Protein AF-A0AAW0LFK7-F1 (afdb_monomer)

Foldseek 3Di:
DDDDDPPDVVVVVVVVVVVVVVVVVPPDDDDDDDDPPPPPVVVVVVVVVVVPDDPPPPVPDDPLLVVLVVLLVVLVVVCVVCVVVVNNVVCPVSVVSNVVSVVVNVVVVVVVVVVVVVVVVVVVPDDD

Nearest PDB structures (foldseek):
  3uo3-assembly2_B  TM=5.146E-01  e=7.789E+00  Saccharomyces cerevisiae S288C

Structure (mmCIF, N/CA/C/O backbone):
data_AF-A0AAW0LFK7-F1
#
_entry.id   AF-A0AAW0LFK7-F1
#
loop_
_atom_site.group_PDB
_atom_site.id
_atom_site.type_symbol
_atom_site.label_atom_id
_atom_site.label_alt_id
_atom_site.label_comp_id
_atom_site.label_asym_id
_atom_site.label_entity_id
_atom_site.label_seq_id
_atom_site.pdbx_PDB_ins_code
_atom_site.Cartn_x
_atom_site.Cartn_y
_atom_site.Cartn_z
_atom_site.occupancy
_atom_site.B_iso_or_equiv
_atom_site.auth_seq_id
_atom_site.auth_comp_id
_atom_site.auth_asym_id
_atom_site.auth_atom_id
_atom_site.pdbx_PDB_model_num
ATOM 1 N N . MET A 1 1 ? 0.705 23.067 39.115 1.00 35.09 1 MET A N 1
ATOM 2 C CA . MET A 1 1 ? -0.749 22.837 38.925 1.00 35.09 1 MET A CA 1
ATOM 3 C C . MET A 1 1 ? -1.259 24.019 38.108 1.00 35.09 1 MET A C 1
ATOM 5 O O . MET A 1 1 ? -0.957 25.127 38.509 1.00 35.09 1 MET A O 1
ATOM 9 N N . SER A 1 2 ? -1.895 23.924 36.944 1.00 34.81 2 SER A N 1
ATOM 10 C CA . SER A 1 2 ? -2.631 22.846 36.279 1.00 34.81 2 SER A CA 1
ATOM 11 C C . SER A 1 2 ? -2.450 22.945 34.754 1.00 34.81 2 SER A C 1
ATOM 13 O O . SER A 1 2 ? -2.241 24.034 34.227 1.00 34.81 2 SER A O 1
ATOM 15 N N . LEU A 1 3 ? -2.557 21.790 34.091 1.00 41.12 3 LEU A N 1
ATOM 16 C CA . LEU A 1 3 ? -2.696 21.575 32.648 1.00 41.12 3 LEU A CA 1
ATOM 17 C C . LEU A 1 3 ? -3.833 22.409 32.034 1.00 41.12 3 LEU A C 1
ATOM 19 O O . LEU A 1 3 ? -4.923 22.473 32.601 1.00 41.12 3 LEU A O 1
ATOM 23 N N . GLY A 1 4 ? -3.630 22.880 30.806 1.00 37.81 4 GLY A N 1
ATOM 24 C CA . GLY A 1 4 ? -4.703 23.141 29.846 1.00 37.81 4 GLY A CA 1
ATOM 25 C C . GLY A 1 4 ? -4.133 23.134 28.426 1.00 37.81 4 GLY A C 1
ATOM 26 O O . GLY A 1 4 ? -3.025 23.607 28.217 1.00 37.81 4 GLY A O 1
ATOM 27 N N . SER A 1 5 ? -4.766 22.590 27.394 1.00 42.94 5 SER A N 1
ATOM 28 C CA . SER A 1 5 ? -5.848 21.609 27.273 1.00 42.94 5 SER A CA 1
ATOM 29 C C . SER A 1 5 ? -5.813 21.172 25.805 1.00 42.94 5 SER A C 1
ATOM 31 O O . SER A 1 5 ? -5.808 22.018 24.914 1.00 42.94 5 SER A O 1
ATOM 33 N N . ASN A 1 6 ? -5.757 19.864 25.556 1.00 47.44 6 ASN A N 1
ATOM 34 C CA . ASN A 1 6 ? -5.836 19.243 24.233 1.00 47.44 6 ASN A CA 1
ATOM 35 C C . ASN A 1 6 ? -7.253 19.463 23.665 1.00 47.44 6 ASN A C 1
ATOM 37 O O . ASN A 1 6 ? -8.149 18.666 23.926 1.00 47.44 6 ASN A O 1
ATOM 41 N N . VAL A 1 7 ? -7.486 20.547 22.925 1.00 49.62 7 VAL A N 1
ATOM 42 C CA . VAL A 1 7 ? -8.740 20.781 22.188 1.00 49.62 7 VAL A CA 1
ATOM 43 C C . VAL A 1 7 ? -8.376 21.287 20.800 1.00 49.62 7 VAL A C 1
ATOM 45 O O . VAL A 1 7 ? -8.346 22.481 20.546 1.00 49.62 7 VAL A O 1
ATOM 48 N N . ASP A 1 8 ? -8.046 20.360 19.906 1.00 53.31 8 ASP A N 1
ATOM 49 C CA . ASP A 1 8 ? -7.965 20.665 18.468 1.00 53.31 8 ASP A CA 1
ATOM 50 C C . ASP A 1 8 ? -8.313 19.444 17.596 1.00 53.31 8 ASP A C 1
ATOM 52 O O . ASP A 1 8 ? -8.900 19.557 16.526 1.00 53.31 8 ASP A O 1
ATOM 56 N N . ARG A 1 9 ? -8.086 18.222 18.100 1.00 50.12 9 ARG A N 1
ATOM 57 C CA . ARG A 1 9 ? -8.392 16.987 17.354 1.00 50.12 9 ARG A CA 1
ATOM 58 C C . ARG A 1 9 ? -9.869 16.567 17.354 1.00 50.12 9 ARG A C 1
ATOM 60 O O . ARG A 1 9 ? -10.298 15.896 16.422 1.00 50.12 9 ARG A O 1
ATOM 67 N N . GLY A 1 10 ? -10.650 16.963 18.363 1.00 44.62 10 GLY A N 1
ATOM 68 C CA . GLY A 1 10 ? -12.080 16.620 18.458 1.00 44.62 10 GLY A CA 1
ATOM 69 C C . GLY A 1 10 ? -12.973 17.426 17.506 1.00 44.62 10 GLY A C 1
ATOM 70 O O . GLY A 1 10 ? -14.013 16.944 17.061 1.00 44.62 10 GLY A O 1
ATOM 71 N N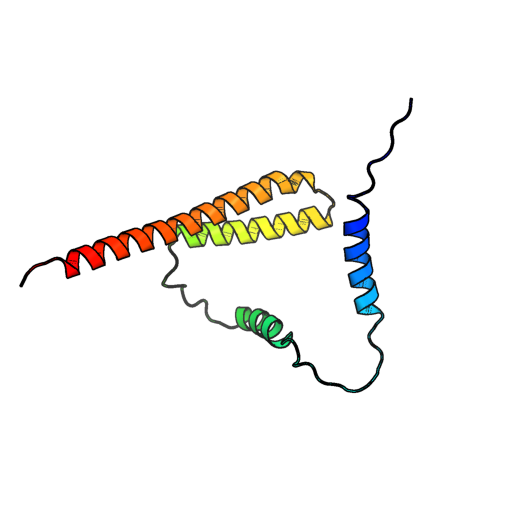 . THR A 1 11 ? -12.547 18.635 17.137 1.00 52.25 11 THR A N 1
ATOM 72 C CA . THR A 1 11 ? -13.362 19.596 16.380 1.00 52.25 11 THR A CA 1
ATOM 73 C C . THR A 1 11 ? -13.499 19.217 14.904 1.00 52.25 11 THR A C 1
ATOM 75 O O . THR A 1 11 ? -14.532 19.475 14.290 1.00 52.25 11 THR A O 1
ATOM 78 N N . SER A 1 12 ? -12.484 18.574 14.323 1.00 60.44 12 SER A N 1
ATOM 79 C CA . SER A 1 12 ? -12.485 18.184 12.905 1.00 60.44 12 SER A CA 1
ATOM 80 C C . SER A 1 12 ? -13.370 16.968 12.623 1.00 60.44 12 SER A C 1
ATOM 82 O O . SER A 1 12 ? -14.042 16.933 11.597 1.00 60.44 12 SER A O 1
ATOM 84 N N . ILE A 1 13 ? -13.431 16.004 13.549 1.00 61.50 13 ILE A N 1
ATOM 85 C CA . ILE A 1 13 ? -14.287 14.815 13.411 1.00 61.50 13 ILE A CA 1
ATOM 86 C C . ILE A 1 13 ? -15.761 15.215 13.541 1.00 61.50 13 ILE A C 1
ATOM 88 O O . ILE A 1 13 ? -16.563 14.873 12.674 1.00 61.50 13 ILE A O 1
ATOM 92 N N . LEU A 1 14 ? -16.098 16.035 14.548 1.00 66.06 14 LEU A N 1
ATOM 93 C CA . LEU A 1 14 ? -17.446 16.594 14.703 1.00 66.06 14 LEU A CA 1
ATOM 94 C C . LEU A 1 14 ? -17.863 17.440 13.491 1.00 66.06 14 LEU A C 1
ATOM 96 O O . LEU A 1 14 ? -19.023 17.396 13.098 1.00 66.06 14 LEU A O 1
ATOM 100 N N . LYS A 1 15 ? -16.928 18.159 12.852 1.00 69.38 15 LYS A N 1
ATOM 101 C CA . LYS A 1 15 ? -17.200 18.887 11.601 1.00 69.38 15 LYS A CA 1
ATOM 102 C C . LYS A 1 15 ? -17.561 17.958 10.443 1.00 69.38 15 LYS A C 1
ATOM 104 O O . LYS A 1 15 ? -18.487 18.278 9.710 1.00 69.38 15 LYS A O 1
ATOM 109 N N . ILE A 1 16 ? -16.862 16.834 10.269 1.00 67.62 16 ILE A N 1
ATOM 110 C CA . ILE A 1 16 ? -17.157 15.880 9.184 1.00 67.62 16 ILE A CA 1
ATOM 111 C C . ILE A 1 16 ? -18.519 15.210 9.412 1.00 67.62 16 ILE A C 1
ATOM 113 O O . ILE A 1 16 ? -19.310 15.127 8.476 1.00 67.62 16 ILE A O 1
ATOM 117 N N . MET A 1 17 ? -18.827 14.816 10.651 1.00 68.31 17 MET A N 1
ATOM 118 C CA . MET A 1 17 ? -20.129 14.231 11.002 1.00 68.31 17 MET A CA 1
ATOM 119 C C . MET A 1 17 ? -21.271 15.251 10.829 1.00 68.31 17 MET A C 1
ATOM 121 O O . MET A 1 17 ? -22.275 14.947 10.193 1.00 68.31 17 MET A O 1
ATOM 125 N N . LEU A 1 18 ? -21.082 16.502 11.271 1.00 69.62 18 LEU A N 1
ATOM 126 C CA . LEU A 1 18 ? -22.066 17.580 11.094 1.00 69.62 18 LEU A CA 1
ATOM 127 C C . LEU A 1 18 ? -22.281 17.958 9.617 1.00 69.62 18 LEU A C 1
ATOM 129 O O . LEU A 1 18 ? -23.392 18.320 9.233 1.00 69.62 18 LEU A O 1
ATOM 133 N N . LEU A 1 19 ? -21.242 17.880 8.777 1.00 68.56 19 LEU A N 1
ATOM 134 C CA . LEU A 1 19 ? -21.357 18.098 7.329 1.00 68.56 19 LEU A CA 1
ATOM 135 C C . LEU A 1 19 ? -22.192 17.006 6.649 1.00 68.56 19 LEU A C 1
ATOM 137 O O . LEU A 1 19 ? -22.930 17.311 5.712 1.00 68.56 19 LEU A O 1
ATOM 141 N N . GLN A 1 20 ? -22.113 15.762 7.126 1.00 62.12 20 GLN A N 1
ATOM 142 C CA . GLN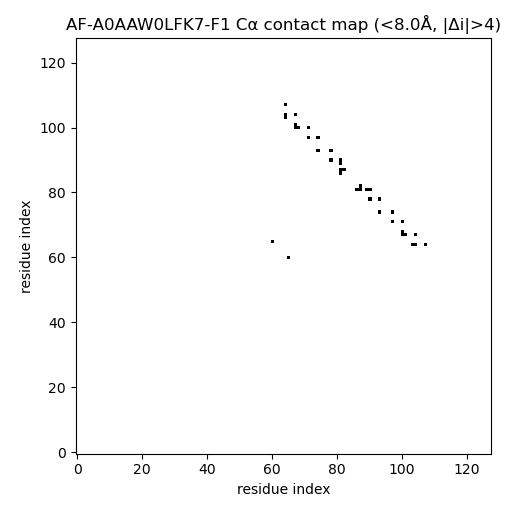 A 1 20 ? -22.958 14.674 6.631 1.00 62.12 20 GLN A CA 1
ATOM 143 C C . GLN A 1 20 ? -24.420 14.849 7.066 1.00 62.12 20 GLN A C 1
ATOM 145 O O . GLN A 1 20 ? -25.313 14.724 6.228 1.00 62.12 20 GLN A O 1
ATOM 150 N N . ASP A 1 21 ? -24.665 15.251 8.314 1.00 51.88 21 ASP A N 1
ATOM 151 C CA . ASP A 1 21 ? -26.025 15.513 8.809 1.00 51.88 21 ASP A CA 1
ATOM 152 C C . ASP A 1 21 ? -26.676 16.723 8.109 1.00 51.88 21 ASP A C 1
ATOM 154 O O . ASP A 1 21 ? -27.847 16.680 7.727 1.00 51.88 21 ASP A O 1
ATOM 158 N N . LYS A 1 22 ? -25.909 17.793 7.843 1.00 54.75 22 LYS A N 1
ATOM 159 C CA . LYS A 1 22 ? -26.397 18.979 7.110 1.00 54.75 22 LYS A CA 1
ATOM 160 C C . LYS A 1 22 ? -26.717 18.700 5.639 1.00 54.75 22 LYS A C 1
ATOM 162 O O . LYS A 1 22 ? -27.588 19.368 5.073 1.00 54.75 22 LYS A O 1
ATOM 167 N N . LEU A 1 23 ? -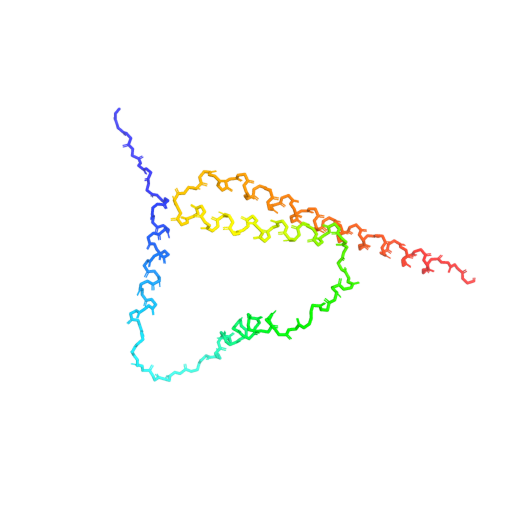26.048 17.726 5.020 1.00 51.88 23 LEU A N 1
ATOM 168 C CA . LEU A 1 23 ? -26.322 17.310 3.642 1.00 51.88 23 LEU A CA 1
ATOM 169 C C . LEU A 1 23 ? -27.662 16.563 3.533 1.00 51.88 23 LEU A C 1
ATOM 171 O O . LEU A 1 23 ? -28.385 16.748 2.556 1.00 51.88 23 LEU A O 1
ATOM 175 N N . VAL A 1 24 ? -28.014 15.773 4.552 1.00 48.41 24 VAL A N 1
ATOM 176 C CA . VAL A 1 24 ? -29.283 15.026 4.621 1.00 48.41 24 VAL A CA 1
ATOM 177 C C . VAL A 1 24 ? -30.480 15.949 4.895 1.00 48.41 24 VAL A C 1
ATOM 179 O O . VAL A 1 24 ? -31.582 15.688 4.418 1.00 48.41 24 VAL A O 1
ATOM 182 N N . GLU A 1 25 ? -30.268 17.070 5.588 1.00 41.91 25 GLU A N 1
ATOM 183 C CA . GLU A 1 25 ? -31.336 17.999 5.990 1.00 41.91 25 GLU A CA 1
ATOM 184 C C . GLU A 1 25 ? -31.699 19.055 4.916 1.00 41.91 25 GLU A C 1
ATOM 186 O O . GLU A 1 25 ? -32.785 19.630 4.947 1.00 41.91 25 GLU A O 1
ATOM 191 N N . SER A 1 26 ? -30.836 19.297 3.917 1.00 41.41 26 SER A N 1
ATOM 192 C CA . SER A 1 26 ? -30.992 20.423 2.967 1.00 41.41 26 SER A CA 1
ATOM 193 C C . SER A 1 26 ? -31.756 20.094 1.671 1.00 41.41 26 SER A C 1
ATOM 195 O O . SER A 1 26 ? -31.843 20.928 0.767 1.00 41.41 26 SER A O 1
ATOM 197 N N . SER A 1 27 ? -32.352 18.904 1.554 1.00 50.34 27 SER A N 1
ATOM 198 C CA . SER A 1 27 ? -33.189 18.537 0.402 1.00 50.34 27 SER A CA 1
ATOM 199 C C . SER A 1 27 ? -34.610 19.113 0.524 1.00 50.34 27 SER A C 1
ATOM 201 O O . SER A 1 27 ? -35.588 18.376 0.650 1.00 50.34 27 SER A O 1
ATOM 203 N N . SER A 1 28 ? -34.756 20.439 0.451 1.00 35.69 28 SER A N 1
ATOM 204 C CA . SER A 1 28 ? -36.036 21.063 0.084 1.00 35.69 28 SER A CA 1
ATOM 205 C C . SER A 1 28 ? -35.866 22.450 -0.567 1.00 35.69 28 SER A C 1
ATOM 207 O O . SER A 1 28 ? -35.621 23.451 0.087 1.00 35.69 28 SER A O 1
ATOM 209 N N . LYS A 1 29 ? -36.038 22.464 -1.901 1.00 40.59 29 LYS A N 1
ATOM 210 C CA . LYS A 1 29 ? -36.662 23.501 -2.759 1.00 40.59 29 LYS A CA 1
ATOM 211 C C . LYS A 1 29 ? -36.200 24.974 -2.622 1.00 40.59 29 LYS A C 1
ATOM 213 O O . LYS A 1 29 ? -36.681 25.643 -1.723 1.00 40.59 29 LYS A O 1
ATOM 218 N N . ILE A 1 30 ? -35.453 25.509 -3.615 1.00 31.09 30 ILE A N 1
ATOM 219 C CA . ILE A 1 30 ? -35.711 26.772 -4.386 1.00 31.09 30 ILE A CA 1
ATOM 220 C C . ILE A 1 30 ? -34.588 26.998 -5.446 1.00 31.09 30 ILE A C 1
ATOM 222 O O . ILE A 1 30 ? -33.414 26.848 -5.141 1.00 31.09 30 ILE A O 1
ATOM 226 N N . ASN A 1 31 ? -34.894 26.984 -6.751 1.00 32.97 31 ASN A N 1
ATOM 227 C CA . ASN A 1 31 ? -34.983 28.103 -7.720 1.00 32.97 31 ASN A CA 1
ATOM 228 C C . ASN A 1 31 ? -33.713 28.968 -7.989 1.00 32.97 31 ASN A C 1
ATOM 230 O O . ASN A 1 31 ? -33.383 29.847 -7.206 1.00 32.97 31 ASN A O 1
ATOM 234 N N . ILE A 1 32 ? -33.107 28.726 -9.168 1.00 49.28 32 ILE A N 1
ATOM 235 C CA . ILE A 1 32 ? -32.359 29.595 -10.119 1.00 49.28 32 ILE A CA 1
ATOM 236 C C . ILE A 1 32 ? -31.331 30.613 -9.566 1.00 49.28 32 ILE A C 1
ATOM 238 O O . ILE A 1 32 ? -31.702 31.703 -9.151 1.00 49.28 32 ILE A O 1
ATOM 242 N N . HIS A 1 33 ? -30.029 30.354 -9.771 1.00 36.72 33 HIS A N 1
ATOM 243 C CA . HIS A 1 33 ? -29.207 30.985 -10.828 1.00 36.72 33 HIS A CA 1
ATOM 244 C C . HIS A 1 33 ? -27.862 30.236 -10.996 1.00 36.72 33 HIS A C 1
ATOM 246 O O . HIS A 1 33 ? -27.405 29.539 -10.098 1.00 36.72 33 HIS A O 1
ATOM 252 N N . SER A 1 34 ? -27.294 30.325 -12.198 1.00 48.41 34 SER A N 1
ATOM 253 C CA . SER A 1 34 ? -26.318 29.426 -12.835 1.00 48.41 34 SER A CA 1
ATOM 254 C C . SER A 1 34 ? -25.013 29.119 -12.075 1.00 48.41 34 SER A C 1
ATOM 256 O O . SER A 1 34 ? -24.203 30.010 -11.837 1.00 48.41 34 SER A O 1
ATOM 258 N N . ALA A 1 35 ? -24.724 27.826 -11.900 1.00 45.44 35 ALA A N 1
ATOM 259 C CA . ALA A 1 35 ? -23.372 27.263 -11.920 1.00 45.44 35 ALA A CA 1
ATOM 260 C C . ALA A 1 35 ? -23.425 25.912 -12.670 1.00 45.44 35 ALA A C 1
ATOM 262 O O . ALA A 1 35 ? -24.413 25.189 -12.501 1.00 45.44 35 ALA A O 1
ATOM 263 N N . PRO A 1 36 ? -22.437 25.558 -13.519 1.00 48.34 36 PRO A N 1
ATOM 264 C CA . PRO A 1 36 ? -22.458 24.291 -14.247 1.00 48.34 36 PRO A CA 1
ATOM 265 C C . PRO A 1 36 ? -22.542 23.125 -13.253 1.00 48.34 36 PRO A C 1
ATOM 267 O O . PRO A 1 3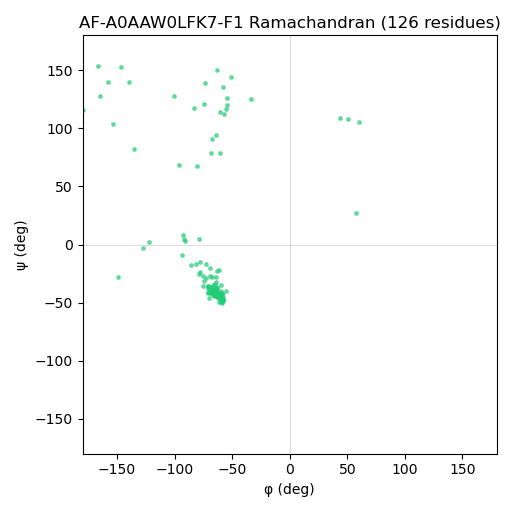6 ? -21.827 23.156 -12.247 1.00 48.34 36 PRO A O 1
ATOM 270 N N . PRO A 1 37 ? -23.388 22.107 -13.491 1.00 47.12 37 PRO A N 1
ATOM 271 C CA . PRO A 1 37 ? -23.495 20.979 -12.582 1.00 47.12 37 PRO A CA 1
ATOM 272 C C . PRO A 1 37 ? -22.136 20.283 -12.503 1.00 47.12 37 PRO A C 1
ATOM 274 O O . PRO A 1 37 ? -21.653 19.721 -13.488 1.00 47.12 37 PRO A O 1
ATOM 277 N N . LEU A 1 38 ? -21.510 20.335 -11.324 1.00 53.19 38 LEU A N 1
ATOM 278 C CA . LEU A 1 38 ? -20.373 19.486 -11.004 1.00 53.19 38 LEU A CA 1
ATOM 279 C C . LEU A 1 38 ? -20.863 18.050 -11.195 1.00 53.19 38 LEU A C 1
ATOM 281 O O . LEU A 1 38 ? -21.790 17.602 -10.522 1.00 53.19 38 LEU A O 1
ATOM 285 N N . ASN A 1 39 ? -20.312 17.392 -12.207 1.00 53.81 39 ASN A N 1
ATOM 286 C CA . ASN A 1 39 ? -20.813 16.158 -12.782 1.00 53.81 39 ASN A CA 1
ATOM 287 C C . ASN A 1 39 ? -20.664 14.986 -11.792 1.00 53.81 39 ASN A C 1
ATOM 289 O O . ASN A 1 39 ? -19.755 14.170 -11.904 1.00 53.81 39 ASN A O 1
ATOM 293 N N . ILE A 1 40 ? -21.564 14.890 -10.810 1.00 52.50 40 ILE A N 1
ATOM 294 C CA . ILE A 1 40 ? -21.687 13.733 -9.905 1.00 52.50 40 ILE A CA 1
ATOM 295 C C . ILE A 1 40 ? -22.067 12.466 -10.694 1.00 52.50 40 ILE A C 1
ATOM 297 O O . ILE A 1 40 ? -21.744 11.347 -10.284 1.00 52.50 40 ILE A O 1
ATOM 301 N N . ALA A 1 41 ? -22.662 12.630 -11.880 1.00 47.59 41 ALA A N 1
ATOM 302 C CA . ALA A 1 41 ? -22.884 11.532 -12.806 1.00 47.59 41 ALA A CA 1
ATOM 303 C C . ALA A 1 41 ? -21.574 10.999 -13.411 1.00 47.59 41 ALA A C 1
ATOM 305 O O . ALA A 1 41 ? -21.519 9.809 -13.670 1.00 47.59 41 ALA A O 1
ATOM 306 N N . ALA A 1 42 ? -20.494 11.781 -13.550 1.00 48.06 42 ALA A N 1
ATOM 307 C CA . ALA A 1 42 ? -19.206 11.266 -14.035 1.00 48.06 42 ALA A CA 1
ATOM 308 C C . ALA A 1 42 ? -18.573 10.289 -13.041 1.00 48.06 42 ALA A C 1
ATOM 310 O O . ALA A 1 42 ? -18.120 9.223 -13.445 1.00 48.06 42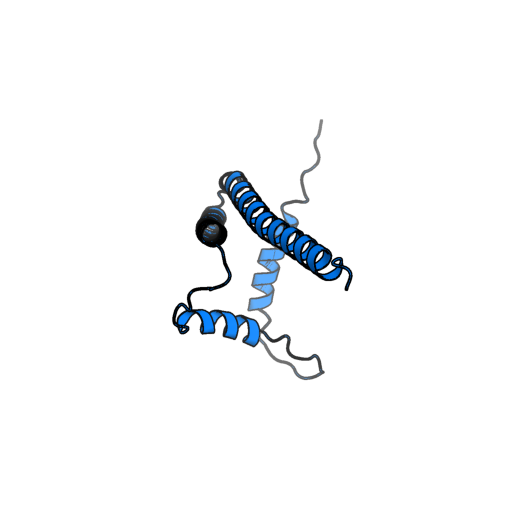 ALA A O 1
ATOM 311 N N . TYR A 1 43 ? -18.603 10.607 -11.743 1.00 52.66 43 TYR A N 1
ATOM 312 C CA . TYR A 1 43 ? -18.125 9.687 -10.707 1.00 52.66 43 TYR A CA 1
ATOM 313 C C . TYR A 1 43 ? -19.014 8.440 -10.607 1.00 52.66 43 TYR A C 1
ATOM 315 O O . TYR A 1 43 ? -18.506 7.330 -10.481 1.00 52.66 43 TYR A O 1
ATOM 323 N N . SER A 1 44 ? -20.335 8.603 -10.743 1.00 49.06 44 SER A N 1
ATOM 324 C CA . SER A 1 44 ? -21.288 7.483 -10.707 1.00 49.06 44 SER A CA 1
ATOM 325 C C . SER A 1 44 ? -21.210 6.593 -11.958 1.00 49.06 44 SER A C 1
ATOM 327 O O . SER A 1 44 ? -21.316 5.375 -11.851 1.00 49.06 44 SER A O 1
ATOM 329 N N . ILE A 1 45 ? -20.960 7.178 -13.134 1.00 50.66 45 ILE A N 1
ATOM 330 C CA . ILE A 1 45 ? -20.732 6.466 -14.402 1.00 50.66 45 ILE A CA 1
ATOM 331 C C . ILE A 1 45 ? -19.409 5.703 -14.355 1.00 50.66 45 ILE A C 1
ATOM 333 O O . ILE A 1 45 ? -19.370 4.557 -14.791 1.00 50.66 45 ILE A O 1
ATOM 337 N N . MET A 1 46 ? -18.347 6.275 -13.774 1.00 49.56 46 MET A N 1
ATOM 338 C CA . MET A 1 46 ? -17.082 5.552 -13.587 1.00 49.56 46 MET A CA 1
ATOM 339 C C . MET A 1 46 ? -17.239 4.342 -12.656 1.00 49.56 46 MET A C 1
ATOM 341 O O . MET A 1 46 ? -16.683 3.285 -12.943 1.00 49.56 46 MET A O 1
ATOM 345 N N . MET A 1 47 ? -18.034 4.463 -11.587 1.00 48.75 47 MET A N 1
ATOM 346 C CA . MET A 1 47 ? -18.290 3.353 -10.659 1.00 48.75 47 MET A CA 1
ATOM 347 C C . MET A 1 47 ? -19.173 2.259 -11.281 1.00 48.75 47 MET A C 1
ATOM 349 O O . MET A 1 47 ? -18.913 1.079 -11.064 1.00 48.75 47 MET A O 1
ATOM 353 N N . HIS A 1 48 ? -20.173 2.621 -12.095 1.00 47.91 48 HIS A N 1
ATOM 354 C CA . HIS A 1 48 ? -21.037 1.648 -12.779 1.00 47.91 48 HIS A CA 1
ATOM 355 C C . HIS A 1 48 ? -20.398 0.998 -14.018 1.00 47.91 48 HIS A C 1
ATOM 357 O O . HIS A 1 48 ? -20.785 -0.108 -14.388 1.00 47.91 48 HIS A O 1
ATOM 363 N N . HIS A 1 49 ? -19.408 1.634 -14.652 1.00 45.19 49 HIS A N 1
ATOM 364 C CA . HIS A 1 49 ? -18.705 1.072 -15.814 1.00 45.19 49 HIS A CA 1
ATOM 365 C C . HIS A 1 49 ? -17.658 0.006 -15.429 1.00 45.19 49 HIS A C 1
ATOM 367 O O . HIS A 1 49 ? -17.204 -0.761 -16.279 1.00 45.19 49 HIS A O 1
ATOM 373 N N . MET A 1 50 ? -17.265 -0.089 -14.155 1.00 48.31 50 MET A N 1
ATOM 374 C CA . MET A 1 50 ? -16.328 -1.129 -13.707 1.00 48.31 50 MET A CA 1
ATOM 375 C C . MET A 1 50 ? -16.940 -2.535 -13.638 1.00 48.31 50 MET A C 1
ATOM 377 O O . MET A 1 50 ? -16.184 -3.500 -13.593 1.00 48.31 50 MET A O 1
ATOM 381 N N . ASP A 1 51 ? -18.269 -2.661 -13.648 1.00 49.69 51 ASP A N 1
ATOM 382 C CA . ASP A 1 51 ? -18.954 -3.943 -13.418 1.00 49.69 51 ASP A CA 1
ATOM 383 C C . ASP A 1 51 ? -19.283 -4.708 -14.718 1.00 49.69 51 ASP A C 1
ATOM 385 O O . ASP A 1 51 ? -19.716 -5.856 -14.684 1.00 49.69 51 ASP A O 1
ATOM 389 N N . GLN A 1 52 ? -19.089 -4.079 -15.886 1.00 50.19 52 GLN A N 1
ATOM 390 C CA . GLN A 1 52 ? -19.515 -4.620 -17.191 1.00 50.19 52 GLN A CA 1
ATOM 391 C C . GLN A 1 52 ? -18.405 -4.676 -18.245 1.00 50.19 52 GLN A C 1
ATOM 393 O O . GLN A 1 52 ? -18.635 -5.189 -19.337 1.00 50.19 52 GLN A O 1
ATOM 398 N N . ASN A 1 53 ? -17.199 -4.187 -17.948 1.00 43.78 53 ASN A N 1
ATOM 399 C CA . ASN A 1 53 ? -16.086 -4.386 -18.863 1.00 43.78 53 ASN A CA 1
ATOM 400 C C . ASN A 1 53 ? -15.496 -5.767 -18.594 1.00 43.78 53 ASN A C 1
ATOM 402 O O . ASN A 1 53 ? -14.964 -6.018 -17.508 1.00 43.78 53 ASN A O 1
ATOM 406 N N . GLU A 1 54 ? -15.558 -6.645 -19.601 1.00 48.81 54 GLU A N 1
ATOM 407 C CA . GLU A 1 54 ? -14.571 -7.708 -19.764 1.00 48.81 54 GLU A CA 1
ATOM 408 C C . GLU A 1 54 ? -13.234 -7.166 -19.273 1.00 48.81 54 GLU A C 1
ATOM 410 O O . GLU A 1 54 ? -12.829 -6.068 -19.663 1.00 48.81 54 GLU A O 1
ATOM 415 N N . ARG A 1 55 ? -12.613 -7.888 -18.336 1.00 51.97 55 ARG A N 1
ATOM 416 C CA . ARG A 1 55 ? -11.312 -7.566 -17.757 1.00 51.97 55 ARG A CA 1
ATOM 417 C C . ARG A 1 55 ? -10.297 -7.560 -18.893 1.00 51.97 55 ARG A C 1
ATOM 419 O O . ARG A 1 55 ? -9.577 -8.538 -19.075 1.00 51.97 55 ARG A O 1
ATOM 426 N N . MET A 1 56 ? -10.271 -6.478 -19.665 1.00 44.75 56 MET A N 1
ATOM 427 C CA . MET A 1 56 ? -9.274 -6.225 -20.675 1.00 44.75 56 MET A CA 1
ATOM 428 C C . MET A 1 56 ? -7.967 -6.327 -19.901 1.00 44.75 56 MET A C 1
ATOM 430 O O . MET A 1 56 ? -7.811 -5.620 -18.892 1.00 44.75 56 MET A O 1
ATOM 434 N N . PRO A 1 57 ? -7.101 -7.301 -20.224 1.00 50.78 57 PRO A N 1
ATOM 435 C CA . PRO A 1 57 ? -5.837 -7.415 -19.534 1.00 50.78 57 PRO A CA 1
ATOM 436 C C . PRO A 1 57 ? -5.178 -6.051 -19.677 1.00 50.78 57 PRO A C 1
ATOM 438 O O . PRO A 1 57 ? -5.035 -5.537 -20.780 1.00 50.78 57 PRO A O 1
ATOM 441 N N . PHE A 1 58 ? -4.907 -5.406 -18.544 1.00 53.72 58 PHE A N 1
ATOM 442 C CA . PHE A 1 58 ? -4.279 -4.099 -18.532 1.00 53.72 58 PHE A CA 1
ATOM 443 C C . PHE A 1 58 ? -2.880 -4.288 -19.129 1.00 53.72 58 PHE A C 1
ATOM 445 O O . PHE A 1 58 ? -1.954 -4.704 -18.438 1.00 53.72 58 PHE A O 1
ATOM 452 N N . GLU A 1 59 ? -2.752 -4.062 -20.433 1.00 54.72 59 GLU A N 1
ATOM 453 C CA . GLU A 1 59 ? -1.617 -4.515 -21.248 1.00 54.72 59 GLU A CA 1
ATOM 454 C C . GLU A 1 59 ? -0.363 -3.638 -21.089 1.00 54.72 59 GLU A C 1
ATOM 456 O O . GLU A 1 59 ? 0.652 -3.876 -21.730 1.00 54.72 59 GLU A O 1
ATOM 461 N N . GLY A 1 60 ? -0.405 -2.649 -20.188 1.00 65.44 60 GLY A N 1
ATOM 462 C CA . GLY A 1 60 ? 0.714 -1.751 -19.879 1.00 65.44 60 GLY A CA 1
ATOM 463 C C . GLY A 1 60 ? 1.165 -1.732 -18.415 1.00 65.44 60 GLY A C 1
ATOM 464 O O . GLY A 1 60 ? 2.056 -0.959 -18.081 1.00 65.44 60 GLY A O 1
ATOM 465 N N . ILE A 1 61 ? 0.564 -2.536 -17.528 1.00 79.56 61 ILE A N 1
ATOM 466 C CA . ILE A 1 61 ? 0.969 -2.628 -16.116 1.00 79.56 61 ILE A CA 1
ATOM 467 C C . ILE A 1 61 ? 1.815 -3.883 -15.947 1.00 79.56 61 ILE A C 1
ATOM 469 O O . ILE A 1 61 ? 1.390 -4.991 -16.282 1.00 79.56 61 ILE A O 1
ATOM 473 N N . SER A 1 62 ? 2.996 -3.713 -15.363 1.00 88.12 62 SER A N 1
ATOM 474 C CA . SER A 1 62 ? 3.850 -4.832 -14.996 1.00 88.12 62 SER A CA 1
ATOM 475 C C . SER A 1 62 ? 3.178 -5.724 -13.942 1.00 88.12 62 SER A C 1
ATOM 477 O O . SER A 1 62 ? 2.388 -5.273 -13.104 1.00 88.12 62 SER A O 1
ATOM 479 N N . ALA A 1 63 ? 3.503 -7.019 -13.950 1.00 90.00 63 ALA A N 1
ATOM 480 C CA . ALA A 1 63 ? 2.994 -7.949 -12.942 1.00 90.00 63 ALA A CA 1
ATOM 481 C C . ALA A 1 63 ? 3.312 -7.508 -11.489 1.00 90.00 63 ALA A C 1
ATOM 483 O O . ALA A 1 63 ? 2.411 -7.602 -10.648 1.00 90.00 63 ALA A O 1
ATOM 484 N N . PRO A 1 64 ? 4.511 -6.969 -11.171 1.00 91.75 64 PRO A N 1
ATOM 485 C CA . PRO A 1 64 ? 4.797 -6.395 -9.855 1.00 91.75 64 PRO A CA 1
ATOM 486 C C . PRO A 1 64 ? 3.882 -5.222 -9.486 1.00 91.75 64 PRO A C 1
ATOM 488 O O . PRO A 1 64 ? 3.280 -5.246 -8.409 1.00 91.75 64 PRO A O 1
ATOM 491 N N . THR A 1 65 ? 3.706 -4.240 -10.379 1.00 93.44 65 THR A N 1
ATOM 492 C CA . THR A 1 65 ? 2.797 -3.108 -10.137 1.00 93.44 65 THR A CA 1
ATOM 493 C C . THR A 1 65 ? 1.368 -3.597 -9.907 1.00 93.44 65 THR A C 1
ATOM 495 O O . THR A 1 65 ? 0.709 -3.155 -8.964 1.00 93.44 65 THR A O 1
ATOM 498 N N . LYS A 1 66 ? 0.892 -4.569 -10.696 1.00 93.44 66 LYS A N 1
ATOM 499 C CA . LYS A 1 66 ? -0.438 -5.167 -10.508 1.00 93.44 66 LYS A CA 1
ATOM 500 C C . LYS A 1 66 ? -0.604 -5.775 -9.115 1.00 93.44 66 LYS A C 1
ATOM 502 O O . LYS A 1 66 ? -1.598 -5.507 -8.444 1.00 93.44 66 LYS A O 1
ATOM 507 N N . HIS A 1 67 ? 0.376 -6.551 -8.661 1.00 95.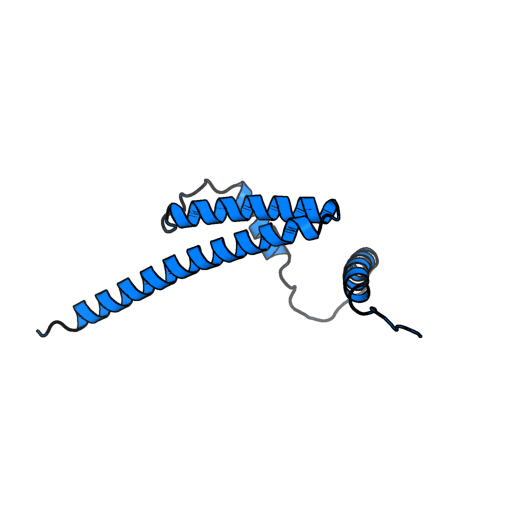81 67 HIS A N 1
ATOM 508 C CA . HIS A 1 67 ? 0.339 -7.183 -7.344 1.00 95.81 67 HIS A CA 1
ATOM 509 C C . HIS A 1 67 ? 0.353 -6.150 -6.201 1.00 95.81 67 HIS A C 1
ATOM 511 O O . HIS A 1 67 ? -0.330 -6.323 -5.190 1.00 95.81 67 HIS A O 1
ATOM 517 N N . LEU A 1 68 ? 1.095 -5.049 -6.347 1.00 96.94 68 LEU A N 1
ATOM 518 C CA . LEU A 1 68 ? 1.097 -3.953 -5.370 1.00 96.94 68 LEU A CA 1
ATOM 519 C C . LEU A 1 68 ? -0.250 -3.211 -5.327 1.00 96.94 68 LEU A C 1
ATOM 521 O O . LEU A 1 68 ? -0.710 -2.839 -4.245 1.00 96.94 68 LEU A O 1
ATOM 525 N N . LEU A 1 69 ? -0.912 -3.038 -6.475 1.00 96.12 69 LEU A N 1
ATOM 526 C CA . LEU A 1 69 ? -2.257 -2.457 -6.556 1.00 96.12 69 LEU A CA 1
ATOM 527 C C . LEU A 1 69 ? -3.310 -3.354 -5.890 1.00 96.12 69 LEU A C 1
ATOM 529 O O . LEU A 1 69 ? -4.123 -2.863 -5.106 1.00 96.12 69 LEU A O 1
ATOM 533 N N . GLU A 1 70 ? -3.263 -4.663 -6.145 1.00 96.88 70 GLU A N 1
ATOM 534 C CA . GLU A 1 70 ? -4.153 -5.644 -5.508 1.00 96.88 70 GLU A CA 1
ATOM 535 C C . GLU A 1 70 ? -3.962 -5.662 -3.980 1.00 96.88 70 GLU A C 1
ATOM 537 O O . GLU A 1 70 ? -4.942 -5.625 -3.229 1.00 96.88 70 GLU A O 1
ATOM 542 N N . GLN A 1 71 ? -2.714 -5.612 -3.501 1.00 97.75 71 GLN A N 1
ATOM 543 C CA . GLN A 1 71 ? -2.422 -5.472 -2.072 1.00 97.75 71 GLN A CA 1
ATOM 544 C C . GLN A 1 71 ? -2.970 -4.166 -1.487 1.00 97.75 71 GLN A C 1
ATOM 546 O O . GLN A 1 71 ? -3.559 -4.185 -0.407 1.00 97.75 71 GLN A O 1
ATOM 551 N N . ASN A 1 72 ? -2.808 -3.034 -2.179 1.00 98.06 72 ASN A N 1
ATOM 552 C CA . ASN A 1 72 ? -3.348 -1.758 -1.708 1.00 98.06 72 ASN A CA 1
ATOM 553 C C . ASN A 1 72 ? -4.872 -1.810 -1.573 1.00 98.06 72 ASN A C 1
ATOM 555 O O . ASN A 1 72 ? -5.392 -1.365 -0.553 1.00 98.06 72 ASN A O 1
ATOM 559 N N . ALA A 1 73 ? -5.581 -2.405 -2.537 1.00 97.38 73 ALA A N 1
ATOM 560 C CA . ALA A 1 73 ? -7.033 -2.571 -2.463 1.00 97.38 73 ALA A CA 1
ATOM 561 C C . ALA A 1 73 ? -7.459 -3.357 -1.209 1.00 97.38 73 ALA A C 1
ATOM 563 O O . ALA A 1 73 ? -8.354 -2.932 -0.476 1.00 97.38 73 ALA A O 1
ATOM 564 N N . GLN A 1 74 ? -6.773 -4.462 -0.906 1.00 97.94 74 GLN A N 1
ATOM 565 C CA . GLN A 1 74 ? -7.034 -5.249 0.303 1.00 97.94 74 GLN A CA 1
ATOM 566 C C . GLN A 1 74 ? -6.736 -4.461 1.585 1.00 97.94 74 GLN A C 1
ATOM 568 O O . GLN A 1 74 ? -7.539 -4.462 2.520 1.00 97.94 74 GLN A O 1
ATOM 573 N N . VAL A 1 75 ? -5.604 -3.756 1.625 1.00 97.75 75 VAL A N 1
ATOM 574 C CA . VAL A 1 75 ? -5.210 -2.947 2.785 1.00 97.75 75 VAL A CA 1
ATOM 575 C C . VAL A 1 75 ? -6.197 -1.801 3.018 1.00 97.75 75 VAL A C 1
ATOM 577 O O . VAL A 1 75 ? -6.550 -1.538 4.165 1.00 97.75 75 VAL A O 1
ATOM 580 N N . PHE A 1 76 ? -6.707 -1.159 1.964 1.00 98.00 76 PHE A N 1
ATOM 581 C CA . PHE A 1 76 ? -7.733 -0.121 2.090 1.00 98.00 76 PHE A CA 1
ATOM 582 C C . PHE A 1 76 ? -9.048 -0.655 2.652 1.00 98.00 76 PHE A C 1
ATOM 584 O O . PHE A 1 76 ? -9.629 -0.012 3.528 1.00 98.00 76 PHE A O 1
ATOM 591 N N . ASN A 1 77 ? -9.480 -1.846 2.230 1.00 98.00 77 ASN A N 1
ATOM 592 C CA . ASN A 1 77 ? -10.644 -2.501 2.829 1.00 98.00 77 ASN A CA 1
ATOM 593 C C . ASN A 1 77 ? -10.433 -2.745 4.328 1.00 98.00 77 ASN A C 1
ATOM 595 O O . ASN A 1 77 ? -11.337 -2.515 5.133 1.00 98.00 77 ASN A O 1
ATOM 599 N N . GLN A 1 78 ? -9.225 -3.147 4.726 1.00 98.06 78 GLN A N 1
ATOM 600 C CA . GLN A 1 78 ? -8.912 -3.350 6.136 1.00 98.06 78 GLN A CA 1
ATOM 601 C C . GLN A 1 78 ? -8.841 -2.038 6.925 1.00 98.06 78 GLN A C 1
ATOM 603 O O . GLN A 1 78 ? -9.338 -1.978 8.048 1.00 98.06 78 GLN A O 1
ATOM 608 N N . ILE A 1 79 ? -8.300 -0.972 6.330 1.00 97.75 79 ILE A N 1
ATOM 609 C CA . ILE A 1 79 ? -8.323 0.369 6.922 1.00 97.75 79 ILE A CA 1
ATOM 610 C C . ILE A 1 79 ? -9.768 0.804 7.173 1.00 97.75 79 ILE A C 1
ATOM 612 O O . ILE A 1 79 ? -10.088 1.231 8.281 1.00 97.75 79 ILE A O 1
ATOM 616 N N . ALA A 1 80 ? -10.651 0.652 6.182 1.00 97.75 80 ALA A N 1
ATOM 617 C CA . ALA A 1 80 ? -12.066 0.989 6.314 1.00 97.75 80 ALA A CA 1
ATOM 618 C C . ALA A 1 80 ? -12.749 0.180 7.433 1.00 97.75 80 ALA A C 1
ATOM 620 O O . ALA A 1 80 ? -13.452 0.754 8.269 1.00 97.75 80 ALA A O 1
ATOM 621 N N . ALA A 1 81 ? -12.483 -1.127 7.511 1.00 97.56 81 ALA A N 1
ATOM 622 C CA . ALA A 1 81 ? -12.996 -1.979 8.582 1.00 97.56 81 ALA A CA 1
ATOM 623 C C . ALA A 1 81 ? -12.505 -1.517 9.967 1.00 97.56 81 ALA A C 1
ATOM 625 O O . ALA A 1 81 ? -13.307 -1.350 10.887 1.00 97.56 81 ALA A O 1
ATOM 626 N N . ASN A 1 82 ? -11.214 -1.222 10.114 1.00 97.81 82 ASN A N 1
ATOM 627 C CA . ASN A 1 82 ? -10.639 -0.732 11.367 1.00 97.81 82 ASN A CA 1
ATOM 628 C C . ASN A 1 82 ? -11.208 0.631 11.782 1.00 97.81 82 ASN A C 1
ATOM 630 O O . ASN A 1 82 ? -11.455 0.849 12.967 1.00 97.81 82 ASN A O 1
ATOM 634 N N . LEU A 1 83 ? -11.463 1.529 10.821 1.00 96.81 83 LEU A N 1
ATOM 635 C CA . LEU A 1 83 ? -12.126 2.811 11.080 1.00 96.81 83 LEU A CA 1
ATOM 636 C C . LEU A 1 83 ? -13.541 2.597 11.629 1.00 96.81 83 LEU A C 1
ATOM 638 O O . LEU A 1 83 ? -13.895 3.211 12.633 1.00 96.81 83 LEU A O 1
ATOM 642 N N . SER A 1 84 ? -14.315 1.683 11.033 1.00 97.06 84 SER A N 1
ATOM 643 C CA . SER A 1 84 ? -15.662 1.343 11.520 1.00 97.06 84 SER A CA 1
ATOM 644 C C . SER A 1 84 ? -15.658 0.714 12.920 1.00 97.06 84 SER A C 1
ATOM 646 O O . SER A 1 84 ? -16.607 0.878 13.682 1.00 97.06 84 SER A O 1
ATOM 648 N N . ALA A 1 85 ? -14.563 0.039 13.280 1.00 96.62 85 ALA A N 1
ATOM 649 C CA . ALA A 1 85 ? -14.353 -0.572 14.587 1.00 96.62 85 ALA A CA 1
ATOM 650 C C . ALA A 1 85 ? -13.645 0.352 15.598 1.00 96.62 85 ALA A C 1
ATOM 652 O O . ALA A 1 85 ? -13.312 -0.101 16.693 1.00 96.62 85 ALA A O 1
ATOM 653 N N . TYR A 1 86 ? -13.385 1.618 15.248 1.00 95.62 86 TYR A N 1
ATOM 654 C CA . TYR A 1 86 ? -12.646 2.589 16.069 1.00 95.62 86 TYR A CA 1
ATOM 655 C C . TYR A 1 86 ? -11.218 2.148 16.463 1.00 95.62 86 TYR A C 1
ATOM 657 O O . TYR A 1 86 ? -10.666 2.610 17.461 1.00 95.62 86 TYR A O 1
ATOM 665 N N . LYS A 1 87 ? -10.579 1.291 15.657 1.00 96.06 87 LYS A N 1
ATOM 666 C CA . LYS A 1 87 ? -9.212 0.781 15.867 1.00 96.06 87 LYS A CA 1
ATOM 667 C C . LYS A 1 87 ? -8.185 1.590 15.074 1.00 96.06 87 LYS A C 1
ATOM 669 O O . LYS A 1 87 ? -7.614 1.120 14.093 1.00 96.06 87 LYS A O 1
ATOM 674 N N . LEU A 1 88 ? -7.976 2.847 15.466 1.00 92.88 88 LEU A N 1
ATOM 675 C CA . LEU A 1 88 ? -7.116 3.770 14.710 1.00 92.88 88 LEU A CA 1
ATOM 676 C C . LEU A 1 88 ? -5.630 3.386 14.740 1.00 92.88 88 LEU A C 1
ATOM 678 O O . LEU A 1 88 ? -4.942 3.561 13.736 1.00 92.88 88 LEU A O 1
ATOM 682 N N . GLU A 1 89 ? -5.137 2.861 15.864 1.00 96.19 89 GLU A N 1
ATOM 683 C CA . GLU A 1 89 ? -3.727 2.471 16.010 1.00 96.19 89 GLU A CA 1
ATOM 684 C C . GLU A 1 89 ? -3.345 1.343 15.041 1.00 96.19 89 GLU A C 1
ATOM 686 O O . GLU A 1 89 ? -2.280 1.392 14.419 1.00 96.19 89 GLU A O 1
ATOM 691 N N . ASP A 1 90 ? -4.267 0.407 14.799 1.00 94.25 90 ASP A N 1
ATOM 692 C CA . ASP A 1 90 ? -4.094 -0.705 13.858 1.00 94.25 90 ASP A CA 1
ATOM 693 C C . ASP A 1 90 ? -3.881 -0.220 12.410 1.00 94.25 90 ASP A C 1
ATOM 695 O O . ASP A 1 90 ? -3.285 -0.927 11.594 1.00 94.25 90 ASP A O 1
ATOM 699 N N . ASN A 1 91 ? -4.308 1.005 12.076 1.00 97.50 91 ASN A N 1
ATOM 700 C CA . ASN A 1 91 ? -4.139 1.571 10.737 1.00 97.50 91 ASN A CA 1
ATOM 701 C C . ASN A 1 91 ? -2.754 2.167 10.480 1.00 97.50 91 ASN A C 1
ATOM 703 O O . ASN A 1 91 ? -2.398 2.352 9.317 1.00 97.50 91 ASN A O 1
ATOM 707 N N . ILE A 1 92 ? -1.945 2.445 11.507 1.00 96.50 92 ILE A N 1
ATOM 708 C CA . ILE A 1 92 ? -0.642 3.111 11.329 1.00 96.50 92 ILE A CA 1
ATOM 709 C C . ILE A 1 92 ? 0.264 2.286 10.406 1.00 96.50 92 ILE A C 1
ATOM 711 O O . ILE A 1 92 ? 0.794 2.799 9.419 1.00 96.50 92 ILE A O 1
ATOM 715 N N . ASN A 1 93 ? 0.401 0.988 10.687 1.00 96.88 93 ASN A N 1
ATOM 716 C CA . ASN A 1 93 ? 1.209 0.092 9.859 1.00 96.88 93 ASN A CA 1
ATOM 717 C C . ASN A 1 93 ? 0.588 -0.089 8.462 1.00 96.88 93 ASN A C 1
ATOM 719 O O . ASN A 1 93 ? 1.297 -0.080 7.459 1.00 96.88 93 ASN A O 1
ATOM 723 N N . LEU A 1 94 ? -0.742 -0.176 8.374 1.00 97.94 94 LEU A N 1
ATOM 724 C CA . LEU A 1 94 ? -1.446 -0.306 7.096 1.00 97.94 94 LEU A CA 1
ATOM 725 C C . LEU A 1 94 ? -1.184 0.895 6.178 1.00 97.94 94 LEU A C 1
ATOM 727 O O . LEU A 1 94 ? -0.823 0.702 5.019 1.00 97.94 94 LEU A O 1
ATOM 731 N N . PHE A 1 95 ? -1.246 2.120 6.704 1.00 98.12 95 PHE A N 1
ATOM 732 C CA . PHE A 1 95 ? -0.889 3.320 5.947 1.00 98.12 95 PHE A CA 1
ATOM 733 C C . PHE A 1 95 ? 0.574 3.316 5.502 1.00 98.12 95 PHE A C 1
ATOM 735 O O . PHE A 1 95 ? 0.863 3.653 4.353 1.00 98.12 95 PHE A O 1
ATOM 742 N N . CYS A 1 96 ? 1.501 2.904 6.372 1.00 97.50 96 CYS A N 1
ATOM 743 C CA . CYS A 1 96 ? 2.910 2.766 6.004 1.00 97.50 96 CYS A CA 1
ATOM 744 C C . CYS A 1 96 ? 3.107 1.761 4.862 1.00 97.50 96 CYS A C 1
ATOM 746 O O . CYS A 1 96 ? 3.835 2.058 3.915 1.00 97.50 96 CYS A O 1
ATOM 748 N N . ARG A 1 97 ? 2.432 0.607 4.911 1.00 97.81 97 ARG A N 1
ATOM 749 C CA . ARG A 1 97 ? 2.482 -0.412 3.851 1.00 97.81 97 ARG A CA 1
ATOM 750 C C . ARG A 1 97 ? 1.965 0.136 2.527 1.00 97.81 97 ARG A C 1
ATOM 752 O O . ARG A 1 97 ? 2.670 0.048 1.525 1.00 97.81 97 ARG A O 1
ATOM 759 N N . THR A 1 98 ? 0.793 0.767 2.530 1.00 97.81 98 THR A N 1
ATOM 760 C CA . THR A 1 98 ? 0.229 1.380 1.321 1.00 97.81 98 THR A CA 1
ATOM 761 C C . THR A 1 98 ? 1.152 2.457 0.755 1.00 97.81 98 THR A C 1
ATOM 763 O O . THR A 1 98 ? 1.380 2.495 -0.454 1.00 97.81 98 THR A O 1
ATOM 766 N N . ARG A 1 99 ? 1.740 3.305 1.613 1.00 98.31 99 ARG A N 1
ATOM 767 C CA . ARG A 1 99 ? 2.712 4.325 1.188 1.00 98.31 99 ARG A CA 1
ATOM 768 C C . ARG A 1 99 ? 3.905 3.688 0.480 1.00 98.31 99 ARG A C 1
ATOM 770 O O . ARG A 1 99 ? 4.264 4.133 -0.604 1.00 98.31 99 ARG A O 1
ATOM 777 N N . THR A 1 100 ? 4.489 2.645 1.066 1.00 98.06 100 THR A N 1
ATOM 778 C CA . THR A 1 100 ? 5.625 1.921 0.478 1.00 98.06 100 THR A CA 1
ATOM 779 C C . THR A 1 100 ? 5.267 1.311 -0.875 1.00 98.06 100 THR A C 1
ATOM 781 O O . THR A 1 100 ? 6.030 1.462 -1.826 1.00 98.06 100 THR A O 1
ATOM 784 N N . ASN A 1 101 ? 4.092 0.691 -0.996 1.00 97.50 101 ASN A N 1
ATOM 785 C CA . ASN A 1 101 ? 3.625 0.127 -2.261 1.00 97.50 101 ASN A CA 1
ATOM 786 C C . ASN A 1 101 ? 3.457 1.206 -3.340 1.00 97.50 101 ASN A C 1
ATOM 788 O O . ASN A 1 101 ? 3.898 1.014 -4.468 1.00 97.50 101 ASN A O 1
ATOM 792 N N . ILE A 1 102 ? 2.862 2.355 -2.995 1.00 96.81 102 ILE A N 1
ATOM 793 C CA . ILE A 1 102 ? 2.716 3.489 -3.923 1.00 96.81 102 ILE A CA 1
ATOM 794 C C . ILE A 1 102 ? 4.089 4.005 -4.361 1.00 96.81 102 ILE A C 1
ATOM 796 O O . ILE A 1 102 ? 4.305 4.215 -5.55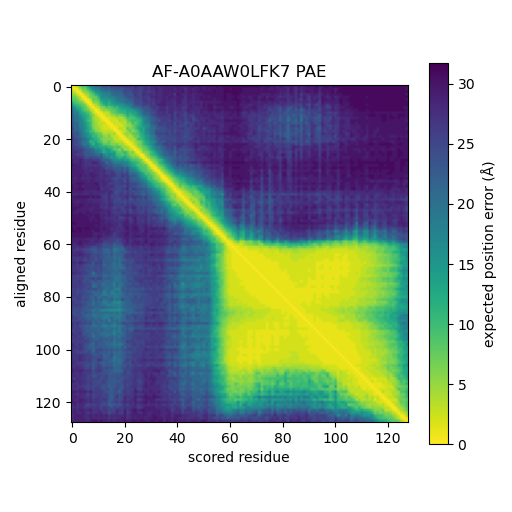1 1.00 96.81 102 ILE A O 1
ATOM 800 N N . SER A 1 103 ? 5.031 4.174 -3.429 1.00 96.81 103 SER A N 1
ATOM 801 C CA . SER A 1 103 ? 6.397 4.586 -3.766 1.00 96.81 103 SER A CA 1
ATOM 802 C C . SER A 1 103 ? 7.079 3.600 -4.716 1.00 96.81 103 SER A C 1
ATOM 804 O O . SER A 1 103 ? 7.710 4.033 -5.673 1.00 96.81 103 SER A O 1
ATOM 806 N N . ALA A 1 104 ? 6.923 2.292 -4.494 1.00 95.12 104 ALA A N 1
ATOM 807 C CA . ALA A 1 104 ? 7.491 1.269 -5.370 1.00 95.12 104 ALA A CA 1
ATOM 808 C C . ALA A 1 104 ? 6.906 1.327 -6.791 1.00 95.12 104 ALA A C 1
ATOM 810 O O . ALA A 1 104 ? 7.667 1.303 -7.754 1.00 95.12 104 ALA A O 1
ATOM 811 N N . ILE A 1 105 ? 5.583 1.483 -6.919 1.00 94.12 105 ILE A N 1
ATOM 812 C CA . ILE A 1 105 ? 4.919 1.650 -8.222 1.00 94.12 105 ILE A CA 1
ATOM 813 C C . ILE A 1 105 ? 5.458 2.893 -8.939 1.00 94.12 105 ILE A C 1
ATOM 815 O O . ILE A 1 105 ? 5.838 2.825 -10.103 1.00 94.12 105 ILE A O 1
ATOM 819 N N . LEU A 1 106 ? 5.513 4.038 -8.253 1.00 93.12 106 LEU A N 1
ATOM 820 C CA . LEU A 1 106 ? 5.981 5.286 -8.861 1.00 93.12 106 LEU A CA 1
ATOM 821 C C . LEU A 1 106 ? 7.441 5.192 -9.317 1.00 93.12 106 LEU A C 1
ATOM 823 O O . LEU A 1 106 ? 7.759 5.665 -10.405 1.00 93.12 106 LEU A O 1
ATOM 827 N N . ASN A 1 107 ? 8.304 4.559 -8.520 1.00 91.44 107 ASN A N 1
ATOM 828 C CA . ASN A 1 107 ? 9.704 4.354 -8.886 1.00 91.44 107 ASN A CA 1
ATOM 829 C C . ASN A 1 107 ? 9.839 3.498 -10.150 1.00 91.44 107 ASN A C 1
ATOM 831 O O . ASN A 1 107 ? 10.596 3.865 -11.039 1.00 91.44 107 ASN A O 1
ATOM 835 N N . GLU A 1 108 ? 9.053 2.427 -10.284 1.00 89.56 108 GLU A N 1
ATOM 836 C CA . GLU A 1 108 ? 9.069 1.579 -11.483 1.00 89.56 108 GLU A CA 1
ATOM 837 C C . GLU A 1 108 ? 8.738 2.372 -12.765 1.00 89.56 108 GLU A C 1
ATOM 839 O O . GLU A 1 108 ? 9.400 2.220 -13.798 1.00 89.56 108 GLU A O 1
ATOM 844 N N . TYR A 1 109 ? 7.752 3.272 -12.701 1.00 87.19 109 TYR A N 1
ATOM 845 C CA . TYR A 1 109 ? 7.421 4.147 -13.829 1.00 87.19 109 TYR A CA 1
ATOM 846 C C . TYR A 1 109 ? 8.509 5.189 -14.105 1.00 87.19 109 TYR A C 1
ATOM 848 O O . TYR A 1 109 ? 8.834 5.432 -15.267 1.00 87.19 109 TYR A O 1
ATOM 856 N N . VAL A 1 110 ? 9.084 5.798 -13.064 1.00 90.69 110 VAL A N 1
ATOM 857 C CA . VAL A 1 110 ? 10.180 6.769 -13.215 1.00 90.69 110 VAL A CA 1
ATOM 858 C C . VAL A 1 110 ? 11.403 6.113 -13.860 1.00 90.69 110 VAL A C 1
ATOM 860 O O . VAL A 1 110 ? 11.939 6.664 -14.822 1.00 90.69 110 VAL A O 1
ATOM 863 N N . ASP A 1 111 ? 11.792 4.920 -13.412 1.00 86.75 111 ASP A N 1
ATOM 864 C CA . ASP A 1 111 ? 12.921 4.168 -13.969 1.00 86.75 111 ASP A CA 1
ATOM 865 C C . ASP A 1 111 ? 12.691 3.827 -15.448 1.00 86.75 111 ASP A C 1
ATOM 867 O O . ASP A 1 111 ? 13.575 4.018 -16.290 1.00 86.75 111 ASP A O 1
ATOM 871 N N . THR A 1 112 ? 11.470 3.404 -15.790 1.00 83.94 112 THR A N 1
ATOM 872 C CA . THR A 1 112 ? 11.079 3.118 -17.178 1.00 83.94 112 THR A CA 1
ATOM 873 C C . THR A 1 112 ? 11.175 4.367 -18.060 1.00 83.94 112 THR A C 1
ATOM 875 O O . THR A 1 112 ? 11.696 4.307 -19.176 1.00 83.94 112 THR A O 1
ATOM 878 N N . LEU A 1 113 ? 10.724 5.524 -17.565 1.00 85.25 113 LEU A N 1
ATOM 879 C CA . LEU A 1 113 ? 10.801 6.792 -18.297 1.00 85.25 113 LEU A CA 1
ATOM 880 C C . LEU A 1 113 ? 12.247 7.259 -18.498 1.00 85.25 113 LEU A C 1
ATOM 882 O O . LEU A 1 113 ? 12.585 7.726 -19.587 1.00 85.25 113 LEU A O 1
ATOM 886 N N . ILE A 1 114 ? 13.104 7.110 -17.484 1.00 87.12 114 ILE A N 1
ATOM 887 C CA . ILE A 1 114 ? 14.534 7.439 -17.585 1.00 87.12 114 ILE A CA 1
ATOM 888 C C . ILE A 1 114 ? 15.205 6.560 -18.646 1.00 87.12 114 ILE A C 1
ATOM 890 O O . ILE A 1 114 ? 15.926 7.081 -19.501 1.00 87.12 114 ILE A O 1
ATOM 894 N N . TYR A 1 115 ? 14.934 5.251 -18.638 1.00 79.56 115 TYR A N 1
ATOM 895 C CA . TYR A 1 115 ? 15.489 4.313 -19.615 1.00 79.56 115 TYR A CA 1
ATOM 896 C C . TYR A 1 115 ? 15.094 4.673 -21.055 1.00 79.56 115 TYR A C 1
ATOM 898 O O . TYR A 1 115 ? 15.948 4.727 -21.942 1.00 79.56 115 TYR A O 1
ATOM 906 N N . LEU A 1 116 ? 13.814 4.974 -21.289 1.00 83.31 116 LEU A N 1
ATOM 907 C CA . LEU A 1 116 ? 13.324 5.382 -22.609 1.00 83.31 116 LEU A CA 1
ATOM 908 C C . LEU A 1 116 ? 13.936 6.713 -23.062 1.00 83.31 116 LEU A C 1
ATOM 910 O O . LEU A 1 116 ? 14.337 6.837 -24.219 1.00 83.31 116 LEU A O 1
ATOM 914 N N . ASN A 1 117 ? 14.057 7.689 -22.158 1.00 81.25 117 ASN A N 1
ATOM 915 C CA . ASN A 1 117 ? 14.657 8.989 -22.457 1.00 81.25 117 ASN A CA 1
ATOM 916 C C . ASN A 1 117 ? 16.135 8.839 -22.858 1.00 81.25 117 ASN A C 1
ATOM 918 O O . ASN A 1 117 ? 16.561 9.379 -23.878 1.00 81.25 117 ASN A O 1
ATOM 922 N N . PHE A 1 118 ? 16.902 8.034 -22.118 1.00 85.81 118 PHE A N 1
ATOM 923 C CA . PHE A 1 118 ? 18.286 7.715 -22.472 1.00 85.81 118 PHE A CA 1
ATOM 924 C C . PHE A 1 118 ? 18.391 7.056 -23.857 1.00 85.81 118 PHE A C 1
ATOM 926 O O . PHE A 1 118 ? 19.208 7.469 -24.679 1.00 85.81 118 PHE A O 1
ATOM 933 N N . ASN A 1 119 ? 17.533 6.072 -24.141 1.00 78.56 119 ASN A N 1
ATOM 934 C CA . ASN A 1 119 ? 17.564 5.327 -25.399 1.00 78.56 119 ASN A CA 1
ATOM 935 C C . ASN A 1 119 ? 17.221 6.218 -26.611 1.00 78.56 119 ASN A C 1
ATOM 937 O O . ASN A 1 119 ? 17.932 6.198 -27.613 1.00 78.56 119 ASN A O 1
ATOM 941 N N . ILE A 1 120 ? 16.212 7.092 -26.492 1.00 79.88 120 ILE A N 1
ATOM 942 C CA . ILE A 1 120 ? 15.870 8.077 -27.535 1.00 79.88 120 ILE A CA 1
ATOM 943 C C . ILE A 1 120 ? 17.052 9.013 -27.816 1.00 79.88 120 ILE A C 1
ATOM 945 O O . ILE A 1 120 ? 17.422 9.201 -28.974 1.00 79.88 120 ILE A O 1
ATOM 949 N N . ASN A 1 121 ? 17.682 9.565 -26.774 1.00 76.06 121 ASN A N 1
ATOM 950 C CA . ASN A 1 121 ? 18.831 10.459 -26.953 1.00 76.06 121 ASN A C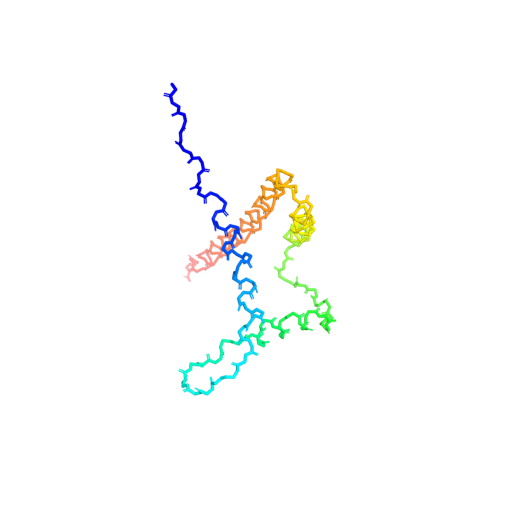A 1
ATOM 951 C C . ASN A 1 121 ? 20.036 9.749 -27.589 1.00 76.06 121 ASN A C 1
ATOM 953 O O . ASN A 1 121 ? 20.779 10.369 -28.351 1.00 76.06 121 ASN A O 1
ATOM 957 N N . SER A 1 122 ? 20.219 8.452 -27.316 1.00 74.19 122 SER A N 1
ATOM 958 C CA . SER A 1 122 ? 21.280 7.653 -27.934 1.00 74.19 122 SER A CA 1
ATOM 959 C C . SER A 1 122 ? 21.039 7.414 -29.428 1.00 74.19 122 SER A C 1
ATOM 961 O O . SER A 1 122 ? 22.001 7.424 -30.189 1.00 74.19 122 SER A O 1
ATOM 963 N N . ILE A 1 123 ? 19.787 7.215 -29.855 1.00 72.75 123 ILE A N 1
ATOM 964 C CA . ILE A 1 123 ? 19.430 7.007 -31.272 1.00 72.75 123 ILE A CA 1
ATOM 965 C C . ILE A 1 123 ? 19.594 8.305 -32.073 1.00 72.75 123 ILE A C 1
ATOM 967 O O . ILE A 1 123 ? 20.113 8.285 -33.184 1.00 72.75 123 ILE A O 1
ATOM 971 N N . VAL A 1 124 ? 19.193 9.443 -31.500 1.00 71.00 124 VAL A N 1
ATOM 972 C CA . VAL A 1 124 ? 19.299 10.765 -32.149 1.00 71.00 124 VAL A CA 1
ATOM 973 C C . VAL A 1 124 ? 20.757 11.234 -32.286 1.00 71.00 124 VAL A C 1
ATOM 975 O O . VAL A 1 124 ? 21.051 12.086 -33.116 1.00 71.00 124 VAL A O 1
ATOM 978 N N . SER A 1 125 ? 21.682 10.675 -31.501 1.00 67.69 125 SER A N 1
ATOM 979 C CA . SER A 1 125 ? 23.094 11.085 -31.487 1.00 67.69 125 SER A CA 1
ATOM 980 C C . SER A 1 125 ? 24.000 10.312 -32.461 1.00 67.69 125 SER A C 1
ATOM 982 O O . SER A 1 125 ? 25.208 10.551 -32.461 1.00 67.69 125 SER A O 1
ATOM 984 N N . CYS A 1 126 ? 23.476 9.391 -33.278 1.00 57.16 126 CYS A N 1
ATOM 985 C CA . CYS A 1 126 ? 24.266 8.754 -34.338 1.00 57.16 126 CYS A CA 1
ATOM 986 C C . CYS A 1 126 ? 24.479 9.742 -35.505 1.00 57.16 126 CYS A C 1
ATOM 988 O O . CYS A 1 126 ? 23.486 10.208 -36.059 1.00 57.16 126 CYS A O 1
ATOM 990 N N . PRO A 1 127 ? 25.730 10.083 -35.882 1.00 61.25 127 PRO A N 1
ATOM 991 C CA . PRO A 1 127 ? 25.987 10.945 -37.034 1.00 61.25 127 PRO A CA 1
ATOM 992 C C . PRO A 1 127 ? 25.743 10.185 -38.349 1.00 61.25 127 PRO A C 1
ATOM 994 O O . PRO A 1 127 ? 26.128 9.018 -38.450 1.00 61.25 127 PRO A O 1
ATOM 997 N N . ASP A 1 128 ? 25.114 10.864 -39.317 1.00 57.66 128 ASP A N 1
ATOM 998 C CA . ASP A 1 128 ? 24.964 10.425 -40.718 1.00 57.66 128 ASP A CA 1
ATOM 999 C C . ASP A 1 128 ? 26.318 10.234 -41.429 1.00 57.66 128 ASP A C 1
ATOM 1001 O O . ASP A 1 128 ? 27.251 11.040 -41.179 1.00 57.66 128 ASP A O 1
#

InterPro domains:
  IPR022228 Protein of unknown function DUF3755 [PF12579] (85-108)

pLDDT: mean 71.4, std 22.34, range [31.09, 98.31]

Secondary structure (DSSP, 8-state):
---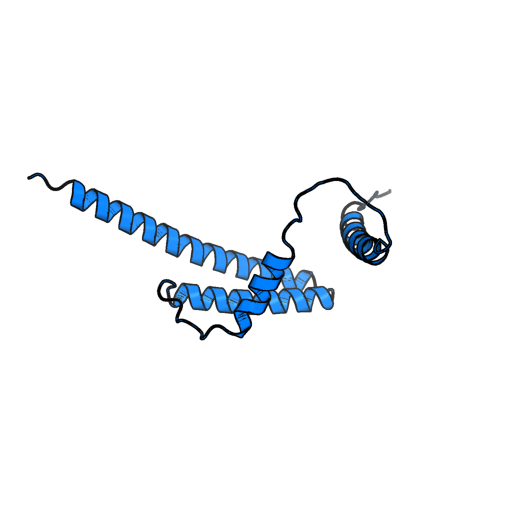----SHHHHHHHHHHHHHHHHH--------------HHHHHHHHHHTTTS-----TTS-HHHHHHHHHHHHHHHHHHHHHHTT--TTHHHHHHHHHHHHHHHHHHHHHHHHHHHHHHHHHHT---

Solvent-accessible surface area (backbone atoms only — not comparable to full-atom values): 7961 Å² total; per-residue (Å²): 139,80,91,82,77,99,78,64,78,67,59,58,56,52,48,54,54,50,53,53,54,53,60,71,69,64,84,70,90,85,87,88,81,94,71,85,78,79,60,63,62,57,60,50,47,57,63,60,54,67,80,72,56,77,81,67,73,66,88,84,61,51,71,68,49,48,53,40,50,55,50,38,56,54,48,50,54,50,43,53,52,28,56,77,68,70,39,65,74,73,34,56,62,49,53,51,52,44,50,52,42,51,50,53,44,52,48,55,54,51,54,52,50,52,53,51,53,53,51,54,56,57,63,73,66,61,82,134

Sequence (128 aa):
MSLGSNVDRGTSILKIMLLQDKLVESSSKINIHSAPPLNIAAYSIMMHHMDQNERMPFEGISAPTKHLLEQNAQVFNQIAANLSAYKLEDNINLFCRTRTNISAILNEYVDTLIYLNFNINSIVSCPD

Organism: Quercus suber (NCBI:txid58331)

Mean predicted aligned error: 18.5 Å

Radius of gyration: 23.87 Å; Cα contacts (8 Å, |Δi|>4): 19; chains: 1; bounding box: 63×39×80 Å